Protein AF-A0A367B335-F1 (afdb_monomer_lite)

Structure (mmCIF, N/CA/C/O backbone):
data_AF-A0A367B335-F1
#
_entry.id   AF-A0A367B335-F1
#
loop_
_atom_site.group_PDB
_atom_site.id
_atom_site.type_symbol
_atom_site.label_atom_id
_atom_site.label_alt_id
_atom_site.label_comp_id
_atom_site.label_asym_id
_atom_site.label_entity_id
_atom_site.label_seq_id
_atom_site.pdbx_PDB_ins_code
_atom_site.Cartn_x
_atom_site.Cartn_y
_atom_site.Cartn_z
_atom_site.occupancy
_atom_site.B_iso_or_equiv
_atom_site.auth_seq_id
_atom_site.auth_comp_id
_atom_site.auth_asym_id
_atom_site.auth_atom_id
_atom_site.pdbx_PDB_model_num
ATOM 1 N N . MET A 1 1 ? -28.450 5.329 -19.202 1.00 38.16 1 MET A N 1
ATOM 2 C CA . MET A 1 1 ? -27.747 4.175 -18.604 1.00 38.16 1 MET A CA 1
ATOM 3 C C . MET A 1 1 ? -26.790 4.725 -17.568 1.00 38.16 1 MET A C 1
ATOM 5 O O . MET A 1 1 ? -25.701 5.154 -17.915 1.00 38.16 1 MET A O 1
ATOM 9 N N . THR A 1 2 ? -27.247 4.841 -16.328 1.00 40.66 2 THR A N 1
ATOM 10 C CA . THR A 1 2 ? -26.459 5.409 -15.231 1.00 40.66 2 THR A CA 1
ATOM 11 C C . THR A 1 2 ? -25.797 4.235 -14.526 1.00 40.66 2 THR A C 1
ATOM 13 O O . THR A 1 2 ? -26.501 3.390 -13.973 1.00 40.66 2 THR A O 1
ATOM 16 N N . ALA A 1 3 ? -24.472 4.121 -14.621 1.00 45.84 3 ALA A N 1
ATOM 17 C CA . ALA A 1 3 ? -23.734 3.137 -13.842 1.00 45.84 3 ALA A CA 1
ATOM 18 C C . ALA A 1 3 ? -24.005 3.422 -12.358 1.00 45.84 3 ALA A C 1
ATOM 20 O O . ALA A 1 3 ? -23.765 4.530 -11.880 1.00 45.84 3 ALA A O 1
ATOM 21 N N . ARG A 1 4 ? -24.598 2.454 -11.656 1.00 49.28 4 ARG A N 1
ATOM 22 C CA . ARG A 1 4 ? -24.763 2.528 -10.203 1.00 49.28 4 ARG A CA 1
ATOM 23 C C . ARG A 1 4 ? -23.365 2.489 -9.575 1.00 49.28 4 ARG A C 1
ATOM 25 O O . ARG A 1 4 ? -22.584 1.631 -9.988 1.00 49.28 4 ARG A O 1
ATOM 32 N N . PRO A 1 5 ? -23.043 3.353 -8.599 1.00 49.47 5 PRO A N 1
ATOM 33 C CA . PRO A 1 5 ? -21.874 3.133 -7.762 1.00 49.47 5 PRO A CA 1
ATOM 34 C C . PRO A 1 5 ? -22.079 1.781 -7.075 1.00 49.47 5 PRO A C 1
ATOM 36 O O . PRO A 1 5 ? -23.126 1.554 -6.468 1.00 49.47 5 PRO A O 1
ATOM 39 N N . LEU A 1 6 ? -21.143 0.853 -7.252 1.00 54.94 6 LEU A N 1
ATOM 40 C CA . LEU A 1 6 ? -21.116 -0.353 -6.436 1.00 54.94 6 LEU A CA 1
ATOM 41 C C . LEU A 1 6 ? -20.896 0.108 -4.993 1.00 54.94 6 LEU A C 1
ATOM 43 O O . LEU A 1 6 ? -19.973 0.872 -4.719 1.00 54.94 6 LEU A O 1
ATOM 47 N N . ASP A 1 7 ? -21.793 -0.300 -4.105 1.00 52.75 7 ASP A N 1
ATOM 48 C CA . ASP A 1 7 ? -21.734 -0.022 -2.675 1.00 52.75 7 ASP A CA 1
ATOM 49 C C . ASP A 1 7 ? -20.538 -0.800 -2.079 1.00 52.75 7 ASP A C 1
ATOM 51 O O . ASP A 1 7 ? -20.685 -1.906 -1.567 1.00 52.75 7 ASP A O 1
ATOM 55 N N . TYR A 1 8 ? -19.321 -0.257 -2.202 1.00 52.97 8 TYR A N 1
ATOM 56 C CA . TYR A 1 8 ? -18.083 -0.763 -1.577 1.00 52.97 8 TYR A CA 1
ATOM 57 C C . TYR A 1 8 ? -17.989 -0.372 -0.088 1.00 52.97 8 TYR A C 1
ATOM 59 O O . TYR A 1 8 ? -16.908 -0.186 0.470 1.00 52.97 8 TYR A O 1
ATOM 67 N N . GLY A 1 9 ? -19.124 -0.200 0.587 1.00 52.84 9 GLY A N 1
ATOM 68 C CA . GLY A 1 9 ? -19.162 0.167 1.995 1.00 52.84 9 GLY A CA 1
ATOM 69 C C . GLY A 1 9 ? -18.837 -1.022 2.894 1.00 52.84 9 GLY A C 1
ATOM 70 O O . GLY A 1 9 ? -19.771 -1.676 3.343 1.00 52.84 9 GLY A O 1
ATOM 71 N N . SER A 1 10 ? -17.546 -1.311 3.134 1.00 60.34 10 SER A N 1
ATOM 72 C CA . SER A 1 10 ? -16.970 -1.803 4.420 1.00 60.34 10 SER A CA 1
ATOM 73 C C . SER A 1 10 ? -15.606 -2.512 4.317 1.00 60.34 10 SER A C 1
ATOM 75 O O . SER A 1 10 ? -15.020 -2.811 5.355 1.00 60.34 10 SER A O 1
ATOM 77 N N . GLY A 1 11 ? -15.064 -2.753 3.118 1.00 72.94 11 GLY A N 1
ATOM 78 C CA . GLY A 1 11 ? -13.924 -3.665 2.958 1.00 72.94 11 GLY A CA 1
ATOM 79 C C . GLY A 1 11 ? -12.747 -3.167 2.129 1.00 72.94 11 GLY A C 1
ATOM 80 O O . GLY A 1 11 ? -11.943 -4.004 1.775 1.00 72.94 11 GLY A O 1
ATOM 81 N N . MET A 1 12 ? -12.620 -1.883 1.778 1.00 87.12 12 MET A N 1
ATOM 82 C CA . MET A 1 12 ? -11.469 -1.380 1.003 1.00 87.12 12 MET A CA 1
ATOM 83 C C . MET A 1 12 ? -10.634 -0.404 1.838 1.00 87.12 12 MET A C 1
ATOM 85 O O . MET A 1 12 ? -11.175 0.414 2.581 1.00 87.12 12 MET A O 1
ATOM 89 N N . THR A 1 13 ? -9.313 -0.493 1.718 1.00 91.50 13 THR A N 1
ATOM 90 C CA . THR A 1 13 ? -8.333 0.306 2.455 1.00 91.50 13 THR A CA 1
ATOM 91 C C . THR A 1 13 ? -7.292 0.865 1.493 1.00 91.50 13 THR A C 1
ATOM 93 O O . THR A 1 13 ? -6.794 0.159 0.616 1.00 91.50 13 THR A O 1
ATOM 96 N N . LEU A 1 14 ? -6.926 2.132 1.689 1.00 94.69 14 LEU A N 1
ATOM 97 C CA . LEU A 1 14 ? -5.846 2.762 0.939 1.00 94.69 14 LEU A CA 1
ATOM 98 C C . LEU A 1 14 ? -4.482 2.348 1.498 1.00 94.69 14 LEU A C 1
ATOM 100 O O . LEU A 1 14 ? -4.252 2.407 2.708 1.00 94.69 14 LEU A O 1
ATOM 104 N N . VAL A 1 15 ? -3.566 1.987 0.608 1.00 94.50 15 VAL A N 1
ATOM 105 C CA . VAL A 1 15 ? -2.185 1.608 0.909 1.00 94.50 15 VAL A CA 1
ATOM 106 C C . VAL A 1 15 ? -1.232 2.559 0.210 1.00 94.50 15 VAL A C 1
ATOM 108 O O . VAL A 1 15 ? -1.255 2.671 -1.009 1.00 94.50 15 VAL A O 1
ATOM 111 N N . PHE A 1 16 ? -0.371 3.216 0.981 1.00 95.56 16 PHE A N 1
ATOM 112 C CA . PHE A 1 16 ? 0.734 4.030 0.493 1.00 95.56 16 PHE A CA 1
ATOM 113 C C . PHE A 1 16 ? 2.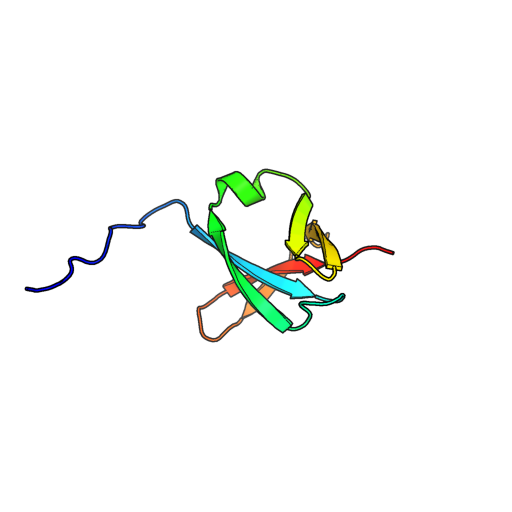034 3.221 0.515 1.00 95.56 16 PHE A C 1
ATOM 115 O O . PHE A 1 16 ? 2.452 2.728 1.566 1.00 95.56 16 PHE A O 1
ATOM 122 N N . HIS A 1 17 ? 2.710 3.136 -0.627 1.00 94.94 17 HIS A N 1
ATOM 123 C CA . HIS A 1 17 ? 3.948 2.375 -0.775 1.00 94.94 17 HIS A CA 1
ATOM 124 C C . HIS A 1 17 ? 5.173 3.240 -0.478 1.00 94.94 17 HIS A C 1
ATOM 126 O O . HIS A 1 17 ? 5.459 4.220 -1.167 1.00 94.94 17 HIS A O 1
ATOM 132 N N . TRP A 1 18 ? 5.953 2.847 0.523 1.00 93.69 18 TRP A N 1
ATOM 133 C CA . TRP A 1 18 ? 7.186 3.515 0.908 1.00 93.69 18 TRP A CA 1
ATOM 134 C C . TRP A 1 18 ? 8.404 2.652 0.560 1.00 93.69 18 TRP A C 1
ATOM 136 O O . TRP A 1 18 ? 8.763 1.700 1.248 1.00 93.69 18 TRP A O 1
ATOM 146 N N . GLY A 1 19 ? 9.071 3.031 -0.525 1.00 90.69 19 GLY A N 1
ATOM 147 C CA . GLY A 1 19 ? 10.284 2.379 -1.021 1.00 90.69 19 GLY A CA 1
ATOM 148 C C . GLY A 1 19 ? 9.988 1.377 -2.134 1.00 90.69 19 GLY A C 1
ATOM 149 O O . GLY A 1 19 ? 8.832 1.118 -2.479 1.00 90.69 19 GLY A O 1
ATOM 150 N N . GLY A 1 20 ? 11.053 0.836 -2.722 1.00 88.88 20 GLY A N 1
ATOM 151 C CA . GLY A 1 20 ? 10.950 -0.103 -3.834 1.00 88.88 20 GLY A CA 1
ATOM 152 C C . GLY A 1 20 ? 10.332 0.491 -5.110 1.00 88.88 20 GLY A C 1
ATOM 153 O O . GLY A 1 20 ? 10.229 1.712 -5.248 1.00 88.88 20 GLY A O 1
ATOM 154 N N . PRO A 1 21 ? 9.916 -0.372 -6.053 1.00 87.25 21 PRO A N 1
ATOM 155 C CA . PRO A 1 21 ? 9.444 0.040 -7.377 1.00 87.25 21 PRO A CA 1
ATOM 156 C C . PRO A 1 21 ? 8.209 0.945 -7.370 1.00 87.25 21 PRO A C 1
ATOM 158 O O . PRO A 1 21 ? 8.064 1.757 -8.276 1.00 87.25 21 PRO A O 1
ATOM 161 N N . ARG A 1 22 ? 7.340 0.814 -6.360 1.00 90.12 22 ARG A N 1
ATOM 162 C CA . ARG A 1 22 ? 6.082 1.567 -6.248 1.00 90.12 22 ARG A CA 1
ATOM 163 C C . ARG A 1 22 ? 6.157 2.767 -5.303 1.00 90.12 22 ARG A C 1
ATOM 165 O O . ARG A 1 22 ? 5.125 3.242 -4.848 1.00 90.12 22 ARG A O 1
ATOM 172 N N . HIS A 1 23 ? 7.352 3.230 -4.926 1.00 92.00 23 HIS A N 1
ATOM 173 C CA . HIS A 1 23 ? 7.491 4.314 -3.947 1.00 92.00 23 HIS A CA 1
ATOM 174 C C . HIS A 1 23 ? 6.628 5.538 -4.314 1.00 92.00 23 HIS A C 1
ATOM 176 O O . HIS A 1 23 ? 6.782 6.113 -5.389 1.00 92.00 23 HIS A O 1
ATOM 182 N N . GLY A 1 24 ? 5.763 5.964 -3.391 1.00 93.19 24 GLY A N 1
ATOM 183 C CA . GLY A 1 24 ? 4.865 7.107 -3.566 1.00 93.19 24 GLY A CA 1
ATOM 184 C C . GLY A 1 24 ? 3.508 6.776 -4.190 1.00 93.19 24 GLY A C 1
ATOM 185 O O . GLY A 1 24 ? 2.644 7.651 -4.232 1.00 93.19 24 GLY A O 1
ATOM 186 N N . GLU A 1 25 ? 3.295 5.544 -4.653 1.00 94.12 25 GLU A N 1
ATOM 187 C CA . GLU A 1 25 ? 2.014 5.108 -5.207 1.00 94.12 25 GLU A CA 1
ATOM 188 C C . GLU A 1 25 ? 1.011 4.742 -4.108 1.00 94.12 25 GLU A C 1
ATOM 190 O O . GLU A 1 25 ? 1.373 4.208 -3.051 1.00 94.12 25 GLU A O 1
ATOM 195 N N . VAL A 1 26 ? -0.268 4.996 -4.396 1.00 94.69 26 VAL A N 1
ATOM 196 C CA . VAL A 1 26 ? -1.399 4.652 -3.532 1.00 94.69 26 VAL A CA 1
ATOM 197 C C . VAL A 1 26 ? -2.289 3.652 -4.252 1.00 94.69 26 VAL A C 1
ATOM 199 O O . VAL A 1 26 ? -2.752 3.944 -5.351 1.00 94.69 26 VAL A O 1
ATOM 202 N N . ASP A 1 27 ? -2.555 2.518 -3.611 1.00 92.75 27 ASP A N 1
ATOM 203 C CA . ASP A 1 27 ? -3.514 1.524 -4.092 1.00 92.75 27 ASP A CA 1
ATOM 204 C C . ASP A 1 27 ? -4.723 1.437 -3.162 1.00 92.75 27 ASP A C 1
ATOM 206 O O . ASP A 1 27 ? -4.618 1.667 -1.959 1.00 92.75 27 ASP A O 1
ATOM 210 N N . GLU A 1 28 ? -5.868 1.060 -3.719 1.00 92.12 28 GLU A N 1
ATOM 211 C CA . GLU A 1 28 ? -7.060 0.687 -2.963 1.00 92.12 28 GLU A CA 1
ATOM 212 C C . GLU A 1 28 ? -7.171 -0.840 -2.965 1.00 92.12 28 GLU A C 1
ATOM 214 O O . GLU A 1 28 ? -7.340 -1.459 -4.017 1.00 92.12 28 GLU A O 1
ATOM 219 N N . LEU A 1 29 ? -7.040 -1.455 -1.790 1.00 89.00 29 LEU A N 1
ATOM 220 C CA . LEU A 1 29 ? -7.015 -2.907 -1.634 1.00 89.00 29 LEU A CA 1
ATOM 221 C C . LEU A 1 29 ? -8.120 -3.387 -0.695 1.00 89.00 29 LEU A C 1
ATOM 223 O O . LEU A 1 29 ? -8.443 -2.684 0.264 1.00 89.00 29 LEU A O 1
ATOM 227 N N . PRO A 1 30 ? -8.651 -4.604 -0.897 1.00 89.38 30 PRO A N 1
ATOM 228 C CA . PRO A 1 30 ? -9.535 -5.218 0.080 1.00 89.38 30 PRO A CA 1
ATOM 229 C C . PRO A 1 30 ? -8.852 -5.347 1.448 1.00 89.38 30 PRO A C 1
ATOM 231 O O . PRO A 1 30 ? -7.702 -5.777 1.542 1.00 89.38 30 PRO A O 1
ATOM 234 N N . SER A 1 31 ? -9.558 -5.017 2.521 1.00 84.50 31 SER A N 1
ATOM 235 C CA . SER A 1 31 ? -9.101 -5.101 3.907 1.00 84.50 31 SER A CA 1
ATOM 236 C C . SER A 1 31 ? -8.688 -6.528 4.274 1.00 84.50 31 SER A C 1
ATOM 238 O O . SER A 1 31 ? -7.778 -6.721 5.075 1.00 84.50 31 SER A O 1
ATOM 240 N N . GLU A 1 32 ? -9.293 -7.539 3.648 1.00 82.94 32 GLU A N 1
ATOM 241 C CA . GLU A 1 32 ? -8.912 -8.943 3.801 1.00 82.94 32 GLU A CA 1
ATOM 242 C C . GLU A 1 32 ? -7.521 -9.232 3.221 1.00 82.94 32 GLU A C 1
ATOM 244 O O . GLU A 1 32 ? -6.790 -10.052 3.775 1.00 82.94 32 GLU A O 1
ATOM 249 N N . ALA A 1 33 ? -7.111 -8.538 2.152 1.00 80.19 33 ALA A N 1
ATOM 250 C CA . ALA A 1 33 ? -5.754 -8.651 1.614 1.00 80.19 33 ALA A CA 1
ATOM 251 C C . ALA A 1 33 ? -4.717 -8.089 2.602 1.00 80.19 33 ALA A C 1
ATOM 253 O O . ALA A 1 33 ? -3.606 -8.610 2.701 1.00 80.19 33 ALA A O 1
ATOM 254 N N . LEU A 1 34 ? -5.109 -7.090 3.399 1.00 81.06 34 LEU A N 1
ATOM 255 C CA . LEU A 1 34 ? -4.285 -6.484 4.451 1.00 81.06 34 LEU A CA 1
ATOM 256 C C . LEU A 1 34 ? -4.285 -7.263 5.771 1.00 81.06 34 LEU A C 1
ATOM 258 O O . LEU A 1 34 ? -3.515 -6.935 6.670 1.00 81.06 34 LEU A O 1
ATOM 262 N N . ALA A 1 35 ? -5.126 -8.295 5.908 1.00 78.62 35 ALA A N 1
ATOM 263 C CA . ALA A 1 35 ? -5.029 -9.228 7.030 1.00 78.62 35 ALA A CA 1
ATOM 264 C C . ALA A 1 35 ? -3.743 -10.070 6.953 1.00 78.62 35 ALA A C 1
ATOM 266 O O . ALA A 1 35 ? -3.259 -10.575 7.968 1.00 78.62 35 ALA A O 1
ATOM 267 N N . SER A 1 36 ? -3.174 -10.212 5.752 1.00 73.31 36 SER A N 1
ATOM 268 C CA . SER A 1 36 ? -1.823 -10.733 5.579 1.00 73.31 36 SER A CA 1
ATOM 269 C C . SER A 1 36 ? -0.798 -9.688 6.034 1.00 73.31 36 SER A C 1
ATOM 271 O O . SER A 1 36 ? -0.994 -8.496 5.843 1.00 73.31 36 SER A O 1
ATOM 273 N N . SER A 1 37 ? 0.323 -10.103 6.630 1.00 77.50 37 SER A N 1
ATOM 274 C CA 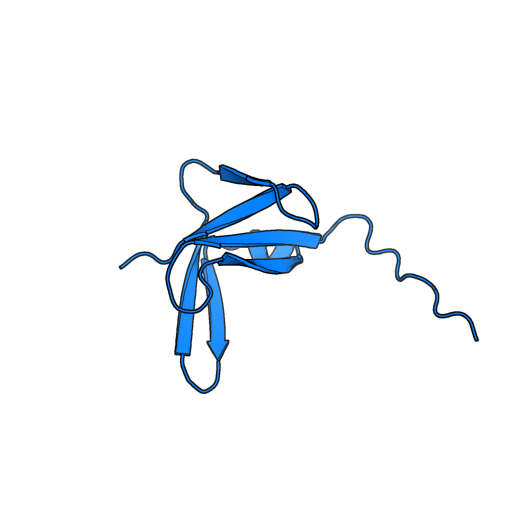. SER A 1 37 ? 1.397 -9.160 6.994 1.00 77.50 37 SER A CA 1
ATOM 275 C C . SER A 1 37 ? 2.250 -8.719 5.794 1.00 77.50 37 SER A C 1
ATOM 277 O O . SER A 1 37 ? 3.211 -7.974 5.982 1.00 77.50 37 SER A O 1
ATOM 279 N N . VAL A 1 38 ? 1.928 -9.200 4.585 1.00 84.38 38 VAL A N 1
ATOM 280 C CA . VAL A 1 38 ? 2.754 -9.067 3.383 1.00 84.38 38 VAL A CA 1
ATOM 281 C C . VAL A 1 38 ? 1.886 -8.890 2.136 1.00 84.38 38 VAL A C 1
ATOM 283 O O . VAL A 1 38 ? 1.089 -9.760 1.803 1.00 84.38 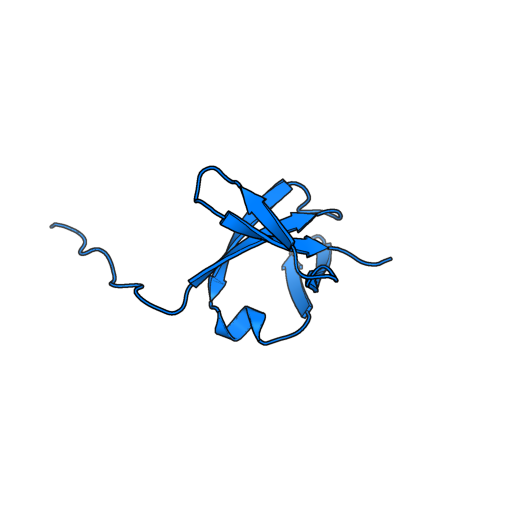38 VAL A O 1
ATOM 286 N N . LEU A 1 39 ? 2.122 -7.817 1.386 1.00 87.31 39 LEU A N 1
ATOM 287 C CA . LEU A 1 39 ? 1.599 -7.610 0.041 1.00 87.31 39 LEU A CA 1
ATOM 288 C C . LEU A 1 39 ? 2.648 -8.020 -0.990 1.00 87.31 39 LEU A C 1
ATOM 290 O O . LEU A 1 39 ? 3.782 -7.543 -0.957 1.00 87.31 39 LEU A O 1
ATOM 294 N N . VAL A 1 40 ? 2.263 -8.891 -1.920 1.00 85.56 40 VAL A N 1
ATOM 295 C CA . VAL A 1 40 ? 3.117 -9.323 -3.029 1.00 85.56 40 VAL A CA 1
ATOM 296 C C . VAL A 1 40 ? 2.527 -8.806 -4.329 1.00 85.56 40 VAL A C 1
ATOM 298 O O . VAL A 1 40 ? 1.377 -9.092 -4.648 1.00 85.56 40 VAL A O 1
ATOM 301 N N . TYR A 1 41 ? 3.338 -8.080 -5.087 1.00 83.75 41 TYR A N 1
ATOM 302 C CA . TYR A 1 41 ? 3.018 -7.661 -6.445 1.00 83.75 41 TYR A CA 1
ATOM 303 C C . TYR A 1 41 ? 3.875 -8.445 -7.437 1.00 83.75 41 TYR A C 1
ATOM 305 O O . TYR A 1 41 ? 5.107 -8.384 -7.380 1.00 83.75 41 TYR A O 1
ATOM 313 N N . ASP A 1 42 ? 3.223 -9.169 -8.342 1.00 79.75 42 ASP A N 1
ATOM 314 C CA . ASP A 1 42 ? 3.820 -10.031 -9.362 1.00 79.75 42 ASP A CA 1
ATOM 315 C C . ASP A 1 42 ? 3.748 -9.382 -10.755 1.00 79.75 42 ASP A C 1
ATOM 317 O O . ASP A 1 42 ? 2.997 -9.774 -11.647 1.00 79.75 42 ASP A O 1
ATOM 321 N N . GLY A 1 43 ? 4.557 -8.342 -10.964 1.00 73.06 43 GLY A N 1
ATOM 322 C CA . GLY A 1 43 ? 4.658 -7.673 -12.258 1.00 73.06 43 GLY A CA 1
ATOM 323 C C . GLY A 1 43 ? 5.595 -8.402 -13.235 1.00 73.06 43 GLY A C 1
ATOM 324 O O . GLY A 1 43 ? 6.581 -9.012 -12.821 1.00 73.06 43 GLY A O 1
ATOM 325 N N . PRO A 1 44 ? 5.415 -8.247 -14.563 1.00 71.06 44 PRO A N 1
ATOM 326 C CA . PRO A 1 44 ? 6.263 -8.887 -15.583 1.00 71.06 44 PRO A CA 1
ATOM 327 C C . PRO A 1 44 ? 7.739 -8.447 -15.556 1.00 71.06 44 PRO A C 1
ATOM 329 O O . PRO A 1 44 ? 8.556 -8.982 -16.303 1.00 71.06 44 PRO A O 1
ATOM 332 N N . ARG A 1 45 ? 8.086 -7.435 -14.751 1.00 66.38 45 ARG A N 1
ATOM 333 C CA . ARG A 1 45 ? 9.442 -6.877 -14.639 1.00 66.38 45 ARG A CA 1
ATOM 334 C C . ARG A 1 45 ? 9.957 -6.775 -13.202 1.00 66.38 45 ARG A C 1
ATOM 336 O O . ARG A 1 45 ? 11.114 -6.408 -13.030 1.00 66.38 45 ARG A O 1
ATOM 343 N N . TRP A 1 46 ? 9.133 -7.052 -12.191 1.00 65.62 46 TRP A N 1
ATOM 344 C CA . TRP A 1 46 ? 9.523 -6.900 -10.790 1.00 65.62 46 TRP A CA 1
ATOM 345 C C . TRP A 1 46 ? 8.592 -7.684 -9.861 1.00 65.62 46 TRP A C 1
ATOM 347 O O . TRP A 1 46 ? 7.381 -7.713 -10.066 1.00 65.62 46 TRP A O 1
ATOM 357 N N . PHE A 1 47 ? 9.184 -8.271 -8.820 1.00 71.31 47 PHE A N 1
ATOM 358 C CA . PHE A 1 47 ? 8.471 -8.774 -7.650 1.00 71.31 47 PHE A CA 1
ATOM 359 C C . PHE A 1 47 ? 8.683 -7.779 -6.513 1.00 71.31 47 PHE A C 1
ATOM 361 O O . PHE A 1 47 ? 9.821 -7.525 -6.119 1.00 71.31 47 PHE A O 1
ATOM 368 N N . GLY A 1 48 ? 7.600 -7.169 -6.037 1.00 79.12 48 GLY A N 1
ATOM 369 C CA . GLY A 1 48 ? 7.630 -6.228 -4.920 1.00 79.12 48 GLY A CA 1
ATOM 370 C C . GLY A 1 48 ? 6.945 -6.844 -3.715 1.00 79.12 48 GLY A C 1
ATOM 371 O O . GLY A 1 48 ? 5.742 -7.085 -3.770 1.00 79.12 48 GLY A O 1
ATOM 372 N N . VAL A 1 49 ? 7.702 -7.094 -2.649 1.00 87.38 49 VAL A N 1
ATOM 373 C CA . VAL A 1 49 ? 7.168 -7.574 -1.373 1.00 87.38 49 VAL A CA 1
ATOM 374 C C . VAL A 1 49 ? 7.151 -6.403 -0.404 1.00 87.38 49 VAL A C 1
ATOM 376 O O . VAL A 1 49 ? 8.193 -5.823 -0.103 1.00 87.38 49 VAL A O 1
ATOM 379 N N . TYR A 1 50 ? 5.958 -6.040 0.043 1.00 91.19 50 TYR A N 1
ATOM 380 C CA . TYR A 1 50 ? 5.733 -4.941 0.963 1.00 91.19 50 TYR A CA 1
ATOM 381 C C . TYR A 1 50 ? 5.177 -5.482 2.271 1.00 91.19 50 TYR A C 1
ATOM 383 O O . TYR A 1 50 ? 4.273 -6.309 2.275 1.00 91.19 50 TYR A O 1
ATOM 391 N N . GLU A 1 51 ? 5.680 -4.981 3.385 1.00 91.81 51 GLU A N 1
ATOM 392 C CA . GLU A 1 51 ? 5.188 -5.307 4.718 1.00 91.81 51 GLU A CA 1
ATOM 393 C C . GLU A 1 51 ? 4.512 -4.098 5.344 1.00 91.81 51 GLU A C 1
ATOM 395 O O . GLU A 1 51 ? 4.845 -2.946 5.044 1.00 91.81 51 GLU A O 1
ATOM 400 N N . HIS A 1 52 ? 3.594 -4.356 6.270 1.00 91.06 52 HIS A N 1
ATOM 401 C CA . HIS A 1 52 ? 2.991 -3.282 7.036 1.00 91.06 52 HIS A CA 1
ATOM 402 C C . HIS A 1 52 ? 4.075 -2.554 7.840 1.00 91.06 52 HIS A C 1
ATOM 404 O O . HIS A 1 52 ? 4.861 -3.178 8.562 1.00 91.06 52 HIS A O 1
ATOM 410 N N . PHE A 1 53 ? 4.123 -1.225 7.739 1.00 89.25 53 PHE A N 1
ATOM 411 C CA . PHE A 1 53 ? 5.077 -0.441 8.513 1.00 89.25 53 PHE A CA 1
ATOM 412 C C . PHE A 1 53 ? 4.842 -0.650 10.014 1.00 89.25 53 PHE A C 1
ATOM 414 O O . PHE A 1 53 ? 3.704 -0.647 10.478 1.00 89.25 53 PHE A O 1
ATOM 421 N N . GLN A 1 54 ? 5.917 -0.850 10.780 1.00 86.94 54 GLN A N 1
ATOM 422 C CA . GLN A 1 54 ? 5.851 -1.033 12.231 1.00 86.94 54 GLN A CA 1
ATOM 423 C C . GLN A 1 54 ? 6.688 0.052 12.930 1.00 86.94 54 GLN A C 1
ATOM 425 O O . GLN A 1 54 ? 7.884 0.152 12.640 1.00 86.94 54 GLN A O 1
ATOM 430 N N . PRO A 1 55 ? 6.105 0.845 13.854 1.00 87.88 55 PRO A N 1
ATOM 431 C CA . PRO A 1 55 ? 4.695 0.824 14.274 1.00 87.88 55 PRO A CA 1
ATOM 432 C C . PRO A 1 55 ? 3.748 1.280 13.153 1.00 87.88 55 PRO A C 1
ATOM 434 O O . PRO A 1 55 ? 4.151 2.089 12.323 1.00 87.88 55 PRO A O 1
ATOM 437 N N . ALA A 1 56 ? 2.504 0.782 13.144 1.00 90.00 56 ALA A N 1
ATOM 438 C CA . ALA A 1 56 ? 1.507 1.118 12.122 1.00 90.00 56 ALA A CA 1
ATOM 439 C C . ALA A 1 56 ? 1.409 2.636 11.914 1.00 90.00 56 ALA A C 1
ATOM 441 O O . ALA A 1 56 ? 1.263 3.4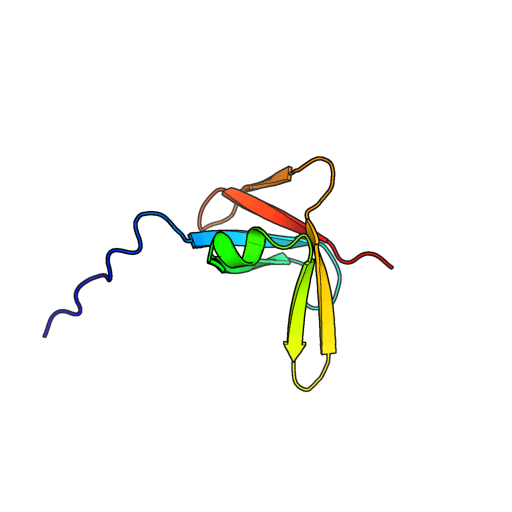01 12.872 1.00 90.00 56 ALA A O 1
ATOM 442 N N . ARG A 1 57 ? 1.500 3.070 10.655 1.00 93.12 57 ARG A N 1
ATOM 443 C CA . ARG A 1 57 ? 1.496 4.485 10.279 1.00 93.12 57 ARG A CA 1
ATOM 444 C C . ARG A 1 57 ? 0.499 4.734 9.160 1.00 93.12 57 ARG A C 1
ATOM 446 O O . ARG A 1 57 ? 0.376 3.925 8.246 1.00 93.12 57 ARG A O 1
ATOM 453 N N . THR A 1 58 ? -0.155 5.889 9.217 1.00 94.62 58 THR A N 1
ATOM 454 C CA . THR A 1 58 ? -0.977 6.421 8.131 1.00 94.62 58 THR A CA 1
ATOM 455 C C . THR A 1 58 ? -0.323 7.646 7.495 1.00 94.62 58 THR A C 1
ATOM 457 O O . THR A 1 58 ? 0.457 8.364 8.132 1.00 94.62 58 THR A O 1
ATOM 460 N N . GLN A 1 59 ? -0.627 7.875 6.221 1.00 95.31 59 GLN A N 1
ATOM 461 C CA . GLN A 1 59 ? -0.210 9.040 5.454 1.00 95.31 59 GLN A CA 1
ATOM 462 C C . GLN A 1 59 ? -1.419 9.665 4.756 1.00 95.31 59 GLN A C 1
ATOM 464 O O . GLN A 1 59 ? -2.210 8.959 4.139 1.00 95.31 59 GLN A O 1
ATOM 469 N N . GLU A 1 60 ? -1.553 10.989 4.844 1.00 95.50 60 GLU A N 1
ATOM 470 C CA . GLU A 1 60 ? -2.580 11.728 4.107 1.00 95.50 60 GLU A CA 1
ATOM 471 C C . GLU A 1 60 ? -2.284 11.698 2.604 1.00 95.50 60 GLU A C 1
ATOM 473 O O . GLU A 1 60 ? -1.155 11.950 2.170 1.00 95.50 60 GLU A O 1
ATOM 478 N N . THR A 1 61 ? -3.308 11.405 1.808 1.00 92.75 61 THR A N 1
ATOM 479 C CA . THR A 1 61 ? -3.240 11.360 0.343 1.00 92.75 61 THR A CA 1
ATOM 480 C C . THR A 1 61 ? -4.438 12.096 -0.255 1.00 92.75 61 THR A C 1
ATOM 482 O O . THR A 1 61 ? -5.385 12.438 0.451 1.00 92.75 61 THR A O 1
ATOM 485 N N . ALA A 1 62 ? -4.442 12.308 -1.574 1.00 91.44 62 ALA A N 1
ATOM 486 C CA . ALA A 1 62 ? -5.596 12.896 -2.259 1.00 91.44 62 ALA A CA 1
ATOM 487 C C . ALA A 1 62 ? -6.885 12.056 -2.115 1.00 91.44 62 ALA A C 1
ATOM 489 O O . ALA A 1 62 ? -7.977 12.609 -2.218 1.00 91.44 62 ALA A O 1
ATOM 490 N N . GLY A 1 63 ? -6.762 10.745 -1.865 1.00 87.38 63 GLY A N 1
ATOM 491 C CA . GLY A 1 63 ? -7.884 9.835 -1.610 1.00 87.38 63 GLY A CA 1
ATOM 492 C C . GLY A 1 63 ? -8.277 9.713 -0.132 1.00 87.38 63 GLY A C 1
ATOM 493 O O . GLY A 1 63 ? -9.251 9.034 0.176 1.00 87.38 63 GLY A O 1
ATOM 494 N N . GLY A 1 64 ? -7.543 10.365 0.777 1.00 92.94 64 GLY A N 1
ATOM 495 C CA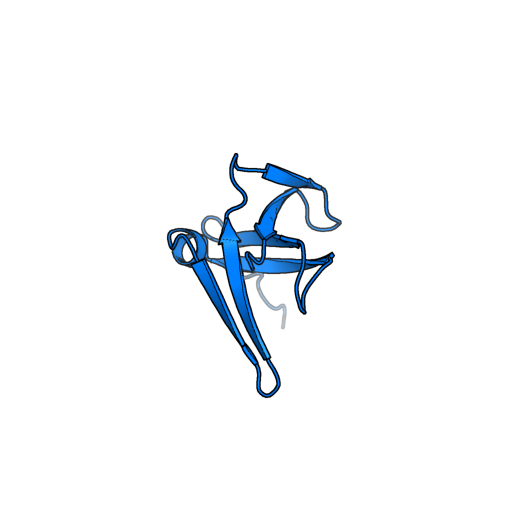 . GLY A 1 64 ? -7.697 10.240 2.227 1.00 92.94 64 GLY A CA 1
ATOM 496 C C . GLY A 1 64 ? -6.527 9.510 2.904 1.00 92.94 64 GLY A C 1
ATOM 497 O O . GLY A 1 64 ? -5.486 9.289 2.275 1.00 92.94 64 GLY A O 1
ATOM 498 N N . PRO A 1 65 ? -6.664 9.155 4.193 1.00 94.31 65 PRO A N 1
ATOM 499 C CA . PRO A 1 65 ? -5.611 8.485 4.950 1.00 94.31 65 PRO A CA 1
ATOM 500 C C . PRO A 1 65 ? -5.320 7.081 4.403 1.00 94.31 65 PRO A C 1
ATOM 502 O O . PRO A 1 65 ? -6.217 6.245 4.316 1.00 94.31 65 PRO A O 1
ATOM 505 N N . ALA A 1 66 ? -4.057 6.805 4.083 1.00 95.44 66 ALA A N 1
ATOM 506 C CA . ALA A 1 66 ? -3.583 5.514 3.587 1.00 95.44 66 ALA A CA 1
ATOM 507 C C . ALA A 1 66 ? -2.617 4.854 4.579 1.00 95.44 66 ALA A C 1
ATOM 509 O O . ALA A 1 66 ? -1.773 5.534 5.166 1.00 95.44 66 ALA A O 1
ATOM 510 N N . GLN A 1 67 ? -2.711 3.537 4.769 1.00 95.00 67 GLN A N 1
ATOM 511 C CA . GLN A 1 67 ? -1.751 2.773 5.571 1.00 95.00 67 GLN A CA 1
ATOM 512 C C . GLN A 1 67 ? -0.398 2.718 4.863 1.00 95.00 67 GLN A C 1
ATOM 514 O O . GLN A 1 67 ? -0.340 2.477 3.661 1.00 95.00 67 GLN A O 1
ATOM 519 N N . VAL A 1 68 ? 0.696 2.906 5.595 1.00 94.62 68 VAL A N 1
ATOM 520 C CA . VAL A 1 68 ? 2.045 2.869 5.021 1.00 94.62 68 VAL A CA 1
ATOM 521 C C . VAL A 1 68 ? 2.567 1.436 4.993 1.00 94.62 68 VAL A C 1
ATOM 523 O O . VAL A 1 68 ? 2.629 0.763 6.024 1.00 94.62 68 VAL A O 1
ATOM 526 N N . TRP A 1 69 ? 2.994 0.998 3.814 1.00 94.69 69 TRP A N 1
ATOM 527 C CA . TRP A 1 69 ? 3.591 -0.310 3.572 1.00 94.69 69 TRP A CA 1
ATOM 528 C C . TRP A 1 69 ? 4.982 -0.140 2.963 1.00 94.69 69 TRP A C 1
ATOM 530 O O . TRP A 1 69 ? 5.168 0.668 2.055 1.00 94.69 69 TRP A O 1
ATOM 540 N N . VAL A 1 70 ? 5.975 -0.869 3.472 1.00 93.50 70 VAL A N 1
ATOM 541 C CA . VAL A 1 70 ? 7.398 -0.688 3.138 1.00 93.50 70 VAL A CA 1
ATOM 542 C C . VAL A 1 70 ? 8.013 -1.924 2.510 1.00 93.50 70 VAL A C 1
ATOM 544 O O . VAL A 1 70 ? 7.687 -3.041 2.897 1.00 93.50 70 VAL A O 1
ATOM 547 N 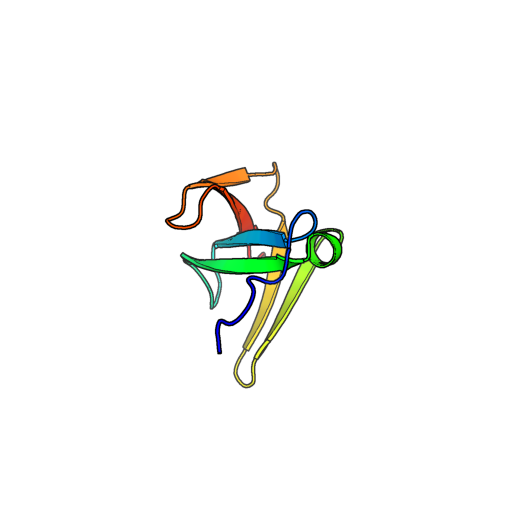N . VAL A 1 71 ? 8.970 -1.726 1.605 1.00 88.94 71 VAL A N 1
ATOM 548 C CA . VAL A 1 71 ? 9.909 -2.797 1.240 1.00 88.94 71 VAL A CA 1
ATOM 549 C C . VAL A 1 71 ? 10.963 -2.915 2.340 1.00 88.94 71 VAL A C 1
ATOM 551 O O . VAL A 1 71 ? 11.558 -1.905 2.722 1.00 88.94 71 VAL A O 1
ATOM 554 N N . ARG A 1 72 ? 11.201 -4.130 2.843 1.00 76.75 72 ARG A N 1
ATOM 555 C CA . ARG A 1 72 ? 12.390 -4.447 3.648 1.00 76.75 72 ARG A CA 1
ATOM 556 C C . ARG A 1 72 ? 13.450 -5.088 2.753 1.00 76.75 72 ARG A C 1
ATOM 558 O O . ARG A 1 72 ? 13.109 -5.908 1.904 1.00 76.75 72 ARG A O 1
ATOM 565 N N . GLU A 1 73 ? 14.699 -4.666 2.934 1.00 63.81 73 GLU A N 1
ATOM 566 C CA . GLU A 1 73 ? 15.887 -5.279 2.319 1.00 63.81 73 GLU A CA 1
ATOM 567 C C . GLU A 1 73 ? 16.297 -6.569 3.037 1.00 63.81 73 GLU A C 1
ATOM 569 O O . GLU A 1 73 ? 16.135 -6.629 4.282 1.00 63.81 73 GLU A O 1
#

Radius of gyration: 13.59 Å; chains: 1; bounding box: 44×24×33 Å

pLDDT: mean 81.88, std 15.13, range [38.16, 95.56]

Sequence (73 aa):
MTARPLDYGSGMTLVFHWGGPRHGEVDELPSEALASSVLVYDGPRWFGVYEHFQPARTQETAGGPAQVWVVRE

Foldseek 3Di:
DDPDPDCPPDFWAWEAEPDDPQHGDIDIDGNVCVVDQWDWDDDPVDTAIWGFDPVWDWDQDPVGIHTYIYGDD

Secondary structure (DSSP, 8-state):
--PPPP--TTSEEEEEEESSTTTT-EEEEETTGGGSSEEEEEETTEEEEEEE-SS--EEEETTEEEEEEE---